Protein AF-X1NY12-F1 (afdb_monomer_lite)

Foldseek 3Di:
DDDDDDDDPCRQVVVCVVVVHNCVVVVDDQQEDELEEQPPWDWDDPDPFWTATQQGFIWGHPDPPIDGPGAQDQDPDCVVRDHRDPVVRDDPVSVVSSVVRCVVCVNHHYDYDYDDDPLVVQCRRHNDVRSVVCVVVPD

Organism: NCBI:txid412755

InterPro domains:
  IPR038071 UROD/MetE-like superfamily [G3DSA:3.20.20.210] (15-139)

pLDDT: mean 90.83, std 5.24, range [76.06, 97.38]

Radius of gyration: 19.88 Å; chains: 1; bounding box: 42×31×52 Å

Structure (mmCIF, N/CA/C/O backbone):
data_AF-X1NY12-F1
#
_entry.id   AF-X1NY12-F1
#
loop_
_atom_site.group_PDB
_atom_site.id
_atom_site.type_symbol
_atom_site.label_atom_id
_atom_site.label_alt_id
_atom_site.label_comp_id
_atom_site.label_asym_id
_atom_site.label_entity_id
_atom_site.label_seq_id
_atom_site.pdbx_PDB_ins_code
_atom_site.Cartn_x
_atom_site.Cartn_y
_atom_site.Cartn_z
_atom_site.occupancy
_atom_s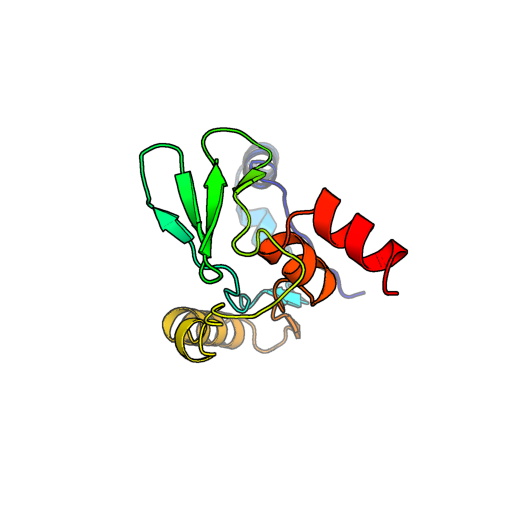ite.B_iso_or_equiv
_atom_site.auth_seq_id
_atom_site.auth_comp_id
_atom_site.auth_asym_id
_atom_site.auth_atom_id
_atom_site.pdbx_PDB_model_num
ATOM 1 N N . MET A 1 1 ? -25.278 -10.027 16.782 1.00 76.06 1 MET A N 1
ATOM 2 C CA . MET A 1 1 ? -24.611 -9.992 15.465 1.00 76.06 1 MET A CA 1
ATOM 3 C C . MET A 1 1 ? -23.321 -9.207 15.628 1.00 76.06 1 MET A C 1
ATOM 5 O O . MET A 1 1 ? -23.420 -8.093 16.133 1.00 76.06 1 MET A O 1
ATOM 9 N N . PRO A 1 2 ? -22.146 -9.766 15.292 1.00 81.56 2 PRO A N 1
ATOM 10 C CA . PRO A 1 2 ? -20.908 -8.991 15.272 1.00 81.56 2 PRO A CA 1
ATOM 11 C C . PRO A 1 2 ? -20.993 -7.906 14.189 1.00 81.56 2 PRO A C 1
ATOM 13 O O . PRO A 1 2 ? -21.598 -8.129 13.140 1.00 81.56 2 PRO A O 1
ATOM 16 N N . TYR A 1 3 ? -20.409 -6.741 14.456 1.00 83.12 3 TYR A N 1
ATOM 17 C CA . TYR A 1 3 ? -20.329 -5.624 13.518 1.00 83.12 3 TYR A CA 1
ATOM 18 C C . TYR A 1 3 ? -18.915 -5.040 13.515 1.00 83.12 3 TYR A C 1
ATOM 20 O O . TYR A 1 3 ? -18.173 -5.174 14.489 1.00 83.12 3 TYR A O 1
ATOM 28 N N . SER A 1 4 ? -18.569 -4.376 12.417 1.00 80.62 4 SER A N 1
ATOM 29 C CA . SER A 1 4 ? -17.410 -3.496 12.322 1.00 80.62 4 SER A CA 1
ATOM 30 C C . SER A 1 4 ? -17.919 -2.113 11.935 1.00 80.62 4 SER A C 1
ATOM 32 O O . SER A 1 4 ? -18.787 -2.000 11.068 1.00 80.62 4 SER A O 1
ATOM 34 N N . LEU A 1 5 ? -17.438 -1.083 12.625 1.00 82.25 5 LEU A N 1
ATOM 35 C CA . LEU A 1 5 ? -17.820 0.302 12.388 1.00 82.25 5 LEU A CA 1
ATOM 36 C C . LEU A 1 5 ? -16.543 1.122 12.228 1.00 82.25 5 LEU A C 1
ATOM 38 O O . LEU A 1 5 ? -15.752 1.223 13.163 1.00 82.25 5 LEU A O 1
ATOM 42 N N . ALA A 1 6 ? -16.353 1.667 11.033 1.00 79.00 6 ALA A N 1
ATOM 43 C CA . ALA A 1 6 ? -15.312 2.634 10.727 1.00 79.00 6 ALA A CA 1
ATOM 44 C C . ALA A 1 6 ? -15.960 3.998 10.472 1.00 79.00 6 ALA A C 1
ATOM 46 O O . ALA A 1 6 ? -17.139 4.073 10.118 1.00 79.00 6 ALA A O 1
ATOM 47 N N . PHE A 1 7 ? -15.184 5.057 10.660 1.00 82.12 7 PHE A N 1
ATOM 48 C CA . PHE A 1 7 ? -15.613 6.431 10.443 1.00 82.12 7 PHE A CA 1
ATOM 49 C C . PHE A 1 7 ? -14.696 7.058 9.403 1.00 82.12 7 PHE A C 1
ATOM 51 O O . PHE A 1 7 ? -13.477 6.906 9.493 1.00 82.12 7 PHE A O 1
ATOM 58 N N . ASP A 1 8 ? -15.287 7.749 8.434 1.00 81.56 8 ASP A N 1
ATOM 59 C CA . ASP A 1 8 ? -14.523 8.610 7.541 1.00 81.56 8 ASP A CA 1
ATOM 60 C C . ASP A 1 8 ? -13.966 9.798 8.328 1.00 81.56 8 ASP A C 1
ATOM 62 O O . ASP A 1 8 ? -14.524 10.198 9.358 1.00 81.56 8 ASP A O 1
ATOM 66 N N . ASP A 1 9 ? -12.877 10.367 7.820 1.00 81.69 9 ASP A N 1
ATOM 67 C CA . ASP A 1 9 ? -12.168 11.473 8.459 1.00 81.69 9 ASP A CA 1
ATOM 68 C C . ASP A 1 9 ? -13.122 12.632 8.810 1.00 81.69 9 ASP A C 1
ATOM 70 O O . ASP A 1 9 ? -13.905 13.095 7.976 1.00 81.69 9 ASP A O 1
ATOM 74 N N . GLY A 1 10 ? -13.099 13.052 10.076 1.00 86.12 10 GLY A N 1
ATOM 75 C CA . GLY A 1 10 ? -13.967 14.093 10.637 1.00 86.12 10 GLY A CA 1
ATOM 76 C C . GLY A 1 10 ? -15.365 13.646 11.093 1.00 86.12 10 GLY A C 1
ATOM 77 O O . GLY A 1 10 ? -16.012 14.378 11.845 1.00 86.12 10 GLY A O 1
ATOM 78 N N . THR A 1 11 ? -15.843 12.453 10.719 1.00 89.50 11 THR A N 1
ATOM 79 C CA . THR A 1 11 ? -17.176 11.965 11.143 1.00 89.50 11 THR A CA 1
ATOM 80 C C . THR A 1 11 ? -17.237 11.728 12.652 1.00 89.50 11 THR A C 1
ATOM 82 O O . THR A 1 11 ? -18.249 11.978 13.302 1.00 89.50 11 THR A O 1
ATOM 85 N N . ASP A 1 12 ? -16.144 11.252 13.231 1.00 89.06 12 ASP A N 1
ATOM 86 C CA . ASP A 1 12 ? -16.023 10.975 14.657 1.00 89.06 12 ASP A CA 1
ATOM 87 C C . ASP A 1 12 ? -16.071 12.261 15.503 1.00 89.06 12 ASP A C 1
ATOM 89 O O . ASP A 1 12 ? -16.709 12.284 16.554 1.00 89.06 12 ASP A O 1
ATOM 93 N N . THR A 1 13 ? -15.497 13.351 14.990 1.00 92.25 13 THR A N 1
ATOM 94 C CA . THR A 1 13 ? -15.552 14.688 15.598 1.00 92.25 13 THR A CA 1
ATOM 95 C C . THR A 1 13 ? -16.981 15.228 15.596 1.00 92.25 13 THR A C 1
ATOM 97 O O . THR A 1 13 ? -17.460 15.726 16.611 1.00 92.25 13 THR A O 1
ATOM 100 N N . MET A 1 14 ? -17.719 15.048 14.496 1.00 94.06 14 MET A N 1
ATOM 101 C CA . MET A 1 14 ? -19.137 15.429 14.438 1.00 94.06 14 MET A CA 1
ATOM 102 C C . MET A 1 14 ? -19.987 14.665 15.463 1.00 94.06 14 MET A C 1
ATOM 104 O O . MET A 1 14 ? -20.928 15.220 16.032 1.00 94.06 14 MET A O 1
ATOM 108 N N . LEU A 1 15 ? -19.674 13.387 15.701 1.00 93.25 15 LEU A N 1
ATOM 109 C CA . LEU A 1 15 ? -20.353 12.585 16.720 1.00 93.25 15 LEU A CA 1
ATOM 110 C C . LEU A 1 15 ? -19.983 13.040 18.134 1.00 93.25 15 LEU A C 1
ATOM 112 O O . LEU A 1 15 ? -20.857 13.067 19.000 1.00 93.25 15 LEU A O 1
ATOM 116 N N . ASP A 1 16 ? -18.735 13.441 18.366 1.00 94.56 16 ASP A N 1
ATOM 117 C CA . ASP A 1 16 ? -18.303 14.015 19.644 1.00 94.56 16 ASP A CA 1
ATOM 118 C C . ASP A 1 16 ? -19.056 15.296 19.970 1.00 94.56 16 ASP A C 1
ATOM 120 O O . ASP A 1 16 ? -19.569 15.426 21.083 1.00 94.56 16 ASP A O 1
ATOM 124 N N . ASP A 1 17 ? -19.205 16.183 18.987 1.00 95.88 17 ASP A N 1
ATOM 125 C CA . ASP A 1 17 ? -19.980 17.415 19.123 1.00 95.88 17 ASP A CA 1
ATOM 126 C C . ASP A 1 17 ? -21.463 17.120 19.385 1.00 95.88 17 ASP A C 1
ATOM 128 O O . ASP A 1 17 ? -22.076 17.715 20.273 1.00 95.88 17 ASP A O 1
ATOM 132 N N . TYR A 1 18 ? -22.047 16.162 18.658 1.00 95.75 18 TYR A N 1
ATOM 133 C CA . TYR A 1 18 ? -23.455 15.789 18.814 1.00 95.75 18 TYR A CA 1
ATOM 134 C C . TYR A 1 18 ? -23.760 15.163 20.184 1.00 95.75 18 TYR A C 1
ATOM 136 O O . TYR A 1 18 ? -24.768 15.495 20.812 1.00 95.75 18 TYR A O 1
ATOM 144 N N . TYR A 1 19 ? -22.900 14.260 20.665 1.00 95.38 19 TYR A N 1
ATOM 145 C CA . TYR A 1 19 ? -23.053 13.604 21.968 1.00 95.38 19 TYR A CA 1
ATOM 146 C C . TYR A 1 19 ? -22.447 14.409 23.130 1.00 95.38 19 TYR A C 1
ATOM 148 O O . TYR A 1 19 ? -22.571 13.999 24.288 1.00 95.38 19 TYR A O 1
ATOM 156 N N . GLY A 1 20 ? -21.792 15.536 22.839 1.00 96.38 20 GLY A N 1
ATOM 157 C CA . GLY A 1 20 ? -21.130 16.416 23.802 1.00 96.38 20 GLY A CA 1
ATOM 158 C C . GLY A 1 20 ? -19.888 15.822 24.478 1.00 96.38 20 GLY A C 1
ATOM 159 O O . GLY A 1 20 ? -19.380 16.407 25.432 1.00 96.38 20 GLY A O 1
ATOM 160 N N . SER A 1 21 ? -19.430 14.640 24.055 1.00 95.25 21 SER A N 1
ATOM 161 C CA . SER A 1 21 ? -18.231 13.970 24.575 1.00 95.25 21 SER A CA 1
ATOM 162 C C . SER A 1 21 ? -17.871 12.741 23.732 1.00 95.25 21 SER A C 1
ATOM 164 O O . SER A 1 21 ? -18.768 12.148 23.137 1.00 95.25 21 SER A O 1
ATOM 166 N N . PRO A 1 22 ? -16.618 12.252 23.779 1.00 93.50 22 PRO A N 1
ATOM 167 C CA . PRO A 1 22 ? -16.216 11.012 23.111 1.00 93.50 22 PRO A CA 1
ATOM 168 C C . PRO A 1 22 ? -16.693 9.720 23.797 1.00 93.50 22 PRO A C 1
ATOM 170 O O . PRO A 1 22 ? -16.484 8.630 23.258 1.00 93.50 22 PRO A O 1
ATOM 173 N N . ALA A 1 23 ? -17.353 9.816 24.959 1.00 95.12 23 ALA A N 1
ATOM 174 C CA . ALA A 1 23 ? -17.740 8.674 25.795 1.00 95.12 23 ALA A CA 1
ATOM 175 C C . ALA A 1 23 ? -18.738 7.715 25.121 1.00 95.12 23 ALA A C 1
ATOM 177 O O . ALA A 1 23 ? -18.887 6.567 25.537 1.00 95.12 23 ALA A O 1
ATOM 178 N N . TRP A 1 24 ? -19.423 8.141 24.054 1.00 92.06 24 TRP A N 1
ATOM 179 C CA . TRP A 1 24 ? -20.283 7.248 23.270 1.00 92.06 24 TRP A CA 1
ATOM 180 C C . TRP A 1 24 ? -19.503 6.069 22.667 1.00 92.06 24 TRP A C 1
ATOM 182 O O . TRP A 1 24 ? -20.084 4.995 22.507 1.00 92.06 24 TRP A O 1
ATOM 192 N N . ARG A 1 25 ? -18.196 6.227 22.398 1.00 89.69 25 ARG A N 1
ATOM 193 C CA . ARG A 1 25 ? -17.337 5.149 21.882 1.00 89.69 25 ARG A CA 1
ATOM 194 C C . ARG A 1 25 ? -17.227 3.976 22.860 1.00 89.69 25 ARG A C 1
ATOM 196 O O . ARG A 1 25 ? -17.148 2.839 22.415 1.00 89.69 25 ARG A O 1
ATOM 203 N N . GLU A 1 26 ? -17.319 4.218 24.170 1.00 89.75 26 GL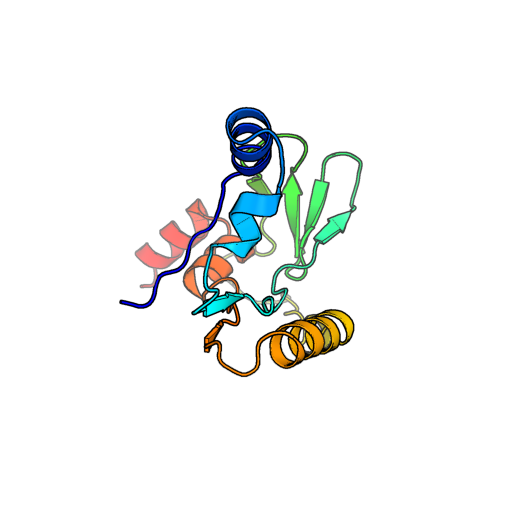U A N 1
ATOM 204 C CA . GLU A 1 26 ? -17.283 3.169 25.207 1.00 89.75 26 GLU A CA 1
ATOM 205 C C . GLU A 1 26 ? -18.509 2.246 25.162 1.00 89.75 26 GLU A C 1
ATOM 207 O O . GLU A 1 26 ? -18.490 1.138 25.694 1.00 89.75 26 GLU A O 1
ATOM 212 N N . ARG A 1 27 ? -19.591 2.689 24.512 1.00 89.62 27 ARG A N 1
ATOM 213 C CA . ARG A 1 27 ? -20.808 1.890 24.322 1.00 89.62 27 ARG A CA 1
ATOM 214 C C . ARG A 1 27 ? -20.706 0.952 23.121 1.00 89.62 27 ARG A C 1
ATOM 216 O O . ARG A 1 27 ? -21.603 0.135 22.917 1.00 89.62 27 ARG A O 1
ATOM 223 N N . LEU A 1 28 ? -19.651 1.077 22.316 1.00 89.44 28 LEU A N 1
ATOM 224 C CA . LEU A 1 28 ? -19.401 0.204 21.181 1.00 89.44 28 LEU A CA 1
ATOM 225 C C . LEU A 1 28 ? -18.601 -1.014 21.631 1.00 89.44 28 LEU A C 1
ATOM 227 O O . LEU A 1 28 ? -17.515 -0.899 22.190 1.00 89.44 28 LEU A O 1
ATOM 231 N N . ILE A 1 29 ? -19.115 -2.198 21.316 1.00 89.88 29 ILE A N 1
ATOM 232 C CA . ILE A 1 29 ? -18.388 -3.445 21.521 1.00 89.88 29 ILE A CA 1
ATOM 233 C C . ILE A 1 29 ? -17.529 -3.700 20.280 1.00 89.88 29 ILE A C 1
ATOM 235 O O . ILE A 1 29 ? -18.048 -3.891 19.178 1.00 89.88 29 ILE A O 1
ATOM 239 N N . ALA A 1 30 ? -16.210 -3.716 20.458 1.00 88.75 30 ALA A N 1
ATOM 240 C CA . ALA A 1 30 ? -15.254 -3.992 19.392 1.00 88.75 30 ALA A CA 1
ATOM 241 C C . ALA A 1 30 ? -15.171 -5.502 19.109 1.00 88.75 30 ALA A C 1
ATOM 243 O O . ALA A 1 30 ? -14.251 -6.177 19.554 1.00 88.75 30 ALA A O 1
ATOM 244 N N . TYR A 1 31 ? -16.131 -6.066 18.374 1.00 91.81 31 TYR A N 1
ATOM 245 C CA . TYR A 1 31 ? -16.089 -7.494 18.008 1.00 91.81 31 TYR A CA 1
ATOM 246 C C . TYR A 1 31 ? -14.948 -7.837 17.042 1.00 91.81 31 TYR A C 1
ATOM 248 O O . TYR A 1 31 ? -14.475 -8.970 17.019 1.00 91.81 31 TYR A O 1
ATOM 256 N N . MET A 1 32 ? -14.525 -6.870 16.231 1.00 91.75 32 MET A N 1
ATOM 257 C CA . MET A 1 32 ? -13.470 -6.999 15.231 1.00 91.75 32 MET A CA 1
ATOM 258 C C . MET A 1 32 ? -12.527 -5.806 15.360 1.00 91.75 32 MET A C 1
ATOM 260 O O . MET A 1 32 ? -12.993 -4.666 15.344 1.00 91.75 32 MET A O 1
ATOM 264 N N . VAL A 1 33 ? -11.223 -6.056 15.464 1.00 90.62 33 VAL A N 1
ATOM 265 C CA . VAL A 1 33 ? -10.203 -5.009 15.607 1.00 90.62 33 VAL A CA 1
ATOM 266 C C . VAL A 1 33 ? -9.192 -5.094 14.474 1.00 90.62 33 VAL A C 1
ATOM 268 O O . VAL A 1 33 ? -8.651 -6.161 14.185 1.00 90.62 33 VAL A O 1
ATOM 271 N N . ASN A 1 34 ? -8.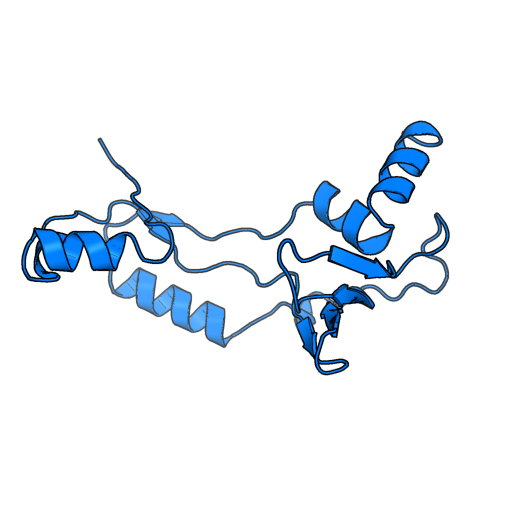936 -3.966 13.812 1.00 88.12 34 ASN A N 1
ATOM 272 C CA . ASN A 1 34 ? -7.848 -3.870 12.848 1.00 88.12 34 ASN A CA 1
ATOM 273 C C . ASN A 1 34 ? -6.528 -3.796 13.624 1.00 88.12 34 ASN A C 1
ATOM 275 O O . ASN A 1 34 ? -6.332 -2.893 14.434 1.00 88.12 34 ASN A O 1
ATOM 279 N N . VAL A 1 35 ? -5.638 -4.757 13.397 1.00 90.31 35 VAL A N 1
ATOM 280 C CA . VAL A 1 35 ? -4.331 -4.829 14.070 1.00 90.31 35 VAL A CA 1
ATOM 281 C C . VAL A 1 35 ? -3.203 -4.304 13.173 1.00 90.31 35 VAL A C 1
ATOM 283 O O . VAL A 1 35 ? -2.027 -4.545 13.431 1.00 90.31 35 VAL A O 1
ATOM 286 N N . GLY A 1 36 ? -3.562 -3.579 12.114 1.00 84.62 36 GLY A N 1
ATOM 287 C CA . GLY A 1 36 ? -2.676 -3.053 11.088 1.00 84.62 36 GLY A CA 1
ATOM 288 C C . GLY A 1 36 ? -2.707 -3.870 9.798 1.00 84.62 36 GLY A C 1
ATOM 289 O O . GLY A 1 36 ? -3.595 -4.688 9.544 1.00 84.62 36 GLY A O 1
ATOM 290 N N . GLY A 1 37 ? -1.699 -3.641 8.965 1.00 81.94 37 GLY A N 1
ATOM 291 C CA . GLY A 1 37 ? -1.500 -4.367 7.721 1.00 81.94 37 GLY A CA 1
ATOM 292 C C . GLY A 1 37 ? -0.025 -4.490 7.381 1.00 81.94 37 GLY A C 1
ATOM 293 O O . GLY A 1 37 ? 0.835 -3.909 8.046 1.00 81.94 37 GLY A O 1
ATOM 294 N N . VAL A 1 38 ? 0.262 -5.268 6.343 1.00 79.56 38 VAL A N 1
ATOM 295 C CA . VAL A 1 38 ? 1.590 -5.253 5.731 1.00 79.56 38 VAL A CA 1
ATOM 296 C C . VAL A 1 38 ? 1.692 -3.965 4.923 1.00 79.56 38 VAL A C 1
ATOM 298 O O . VAL A 1 38 ? 0.892 -3.745 4.014 1.00 79.56 38 VAL A O 1
ATOM 301 N N . ASP A 1 39 ? 2.653 -3.107 5.253 1.00 81.81 39 ASP A N 1
ATOM 302 C CA . ASP A 1 39 ? 2.997 -1.987 4.381 1.00 81.81 39 ASP A CA 1
ATOM 303 C C . ASP A 1 39 ? 3.704 -2.548 3.146 1.00 81.81 39 ASP A C 1
ATOM 305 O O . ASP A 1 39 ? 4.889 -2.864 3.191 1.00 81.81 39 ASP A O 1
ATOM 309 N N . THR A 1 40 ? 2.941 -2.738 2.069 1.00 77.81 40 THR A N 1
ATOM 310 C CA . THR A 1 40 ? 3.417 -3.277 0.787 1.00 77.81 40 THR A CA 1
ATOM 311 C C . THR A 1 40 ? 3.751 -2.179 -0.219 1.00 77.81 40 THR A C 1
ATOM 313 O O . THR A 1 40 ? 3.821 -2.456 -1.416 1.00 77.81 40 THR A O 1
ATOM 316 N N . ILE A 1 41 ? 3.830 -0.918 0.207 1.00 76.94 41 ILE A N 1
ATOM 317 C CA . ILE A 1 41 ? 3.983 0.208 -0.716 1.00 76.94 41 ILE A CA 1
ATOM 318 C C . ILE A 1 41 ? 5.290 0.930 -0.437 1.00 76.94 41 ILE A C 1
ATOM 320 O O . ILE A 1 41 ? 6.125 0.967 -1.334 1.00 76.94 41 ILE A O 1
ATOM 324 N N . GLN A 1 42 ? 5.463 1.418 0.797 1.00 85.88 42 GLN A N 1
ATOM 325 C CA . GLN A 1 42 ? 6.594 2.223 1.266 1.00 85.88 42 GLN A CA 1
ATOM 326 C C . GLN A 1 42 ? 7.022 3.333 0.304 1.00 85.88 42 GLN A C 1
ATOM 328 O O . GLN A 1 42 ? 7.697 3.089 -0.694 1.00 85.88 42 GLN A O 1
ATOM 333 N N . HIS A 1 43 ? 6.691 4.569 0.654 1.00 89.81 43 HIS A N 1
ATOM 334 C CA . HIS A 1 43 ? 7.089 5.736 -0.116 1.00 89.81 43 HIS A CA 1
ATOM 335 C C . HIS A 1 43 ? 8.305 6.438 0.489 1.00 89.81 43 HIS A C 1
ATOM 337 O O . HIS A 1 43 ? 8.411 6.601 1.705 1.00 89.81 43 HIS A O 1
ATOM 343 N N . GLU A 1 44 ? 9.204 6.883 -0.382 1.00 94.19 44 GLU A N 1
ATOM 344 C CA . GLU A 1 44 ? 10.325 7.758 -0.054 1.00 94.19 44 GLU A CA 1
ATOM 345 C C . GLU A 1 44 ? 10.158 9.095 -0.798 1.00 94.19 44 GLU A C 1
ATOM 347 O O . GLU A 1 44 ? 9.954 9.085 -2.017 1.00 94.19 44 GLU A O 1
ATOM 352 N N . PRO A 1 45 ? 10.247 10.249 -0.111 1.00 96.31 45 PRO A N 1
ATOM 353 C CA . PRO A 1 45 ? 10.184 11.555 -0.761 1.00 96.31 45 PRO A CA 1
ATOM 354 C C . PRO A 1 45 ? 11.272 11.729 -1.819 1.00 96.31 45 PRO A C 1
ATOM 356 O O . PRO A 1 45 ? 12.445 11.447 -1.573 1.00 96.31 45 PRO A O 1
ATOM 359 N N . VAL A 1 46 ? 10.879 12.224 -2.992 1.00 97.25 46 VAL A N 1
ATOM 360 C CA . VAL A 1 46 ? 11.799 12.608 -4.074 1.00 97.25 46 VAL A CA 1
ATOM 361 C C . VAL A 1 46 ? 11.949 14.126 -4.113 1.00 97.25 46 VAL A C 1
ATOM 363 O O . VAL A 1 46 ? 13.066 14.630 -4.212 1.00 97.25 46 VAL A O 1
ATOM 366 N N . ASP A 1 47 ? 10.829 14.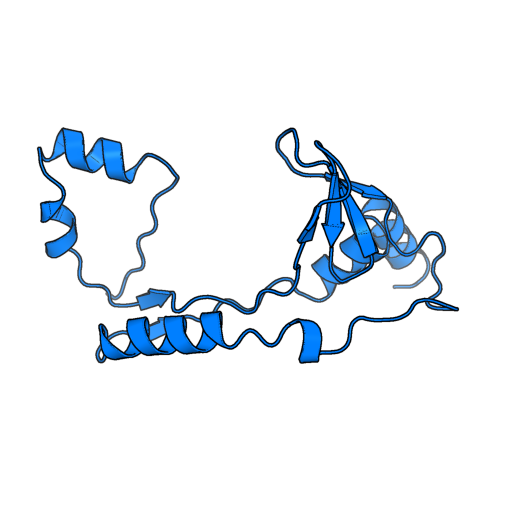841 -4.013 1.00 96.38 47 ASP A N 1
ATOM 367 C CA . ASP A 1 47 ? 10.748 16.298 -3.913 1.00 96.38 47 ASP A CA 1
ATOM 368 C C . ASP A 1 47 ? 9.451 16.712 -3.186 1.00 96.38 47 ASP A C 1
ATOM 370 O O . ASP A 1 47 ? 8.790 15.877 -2.571 1.00 96.38 47 ASP A O 1
ATOM 374 N N . ASP A 1 48 ? 9.094 17.999 -3.234 1.00 96.00 48 ASP A N 1
ATOM 375 C CA . ASP A 1 48 ? 7.942 18.565 -2.517 1.00 96.00 48 ASP A CA 1
ATOM 376 C C . ASP A 1 48 ? 6.584 17.976 -2.932 1.00 96.00 48 ASP A C 1
ATOM 378 O O . ASP A 1 48 ? 5.616 18.077 -2.177 1.00 96.00 48 ASP A O 1
ATOM 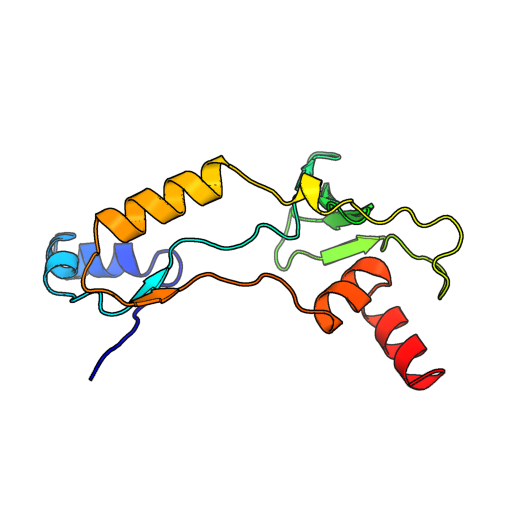382 N N . ILE A 1 49 ? 6.477 17.412 -4.139 1.00 96.81 49 ILE A N 1
ATOM 383 C CA . ILE A 1 49 ? 5.207 16.914 -4.681 1.00 96.81 49 ILE A CA 1
ATOM 384 C C . ILE A 1 49 ? 5.263 15.448 -5.118 1.00 96.81 49 ILE A C 1
ATOM 386 O O . ILE A 1 49 ? 4.200 14.868 -5.366 1.00 96.81 49 ILE A O 1
ATOM 390 N N . HIS A 1 50 ? 6.457 14.851 -5.198 1.00 97.38 50 HIS A N 1
ATOM 391 C CA . HIS A 1 50 ? 6.655 13.471 -5.621 1.00 97.38 50 HIS A CA 1
ATOM 392 C C . HIS A 1 50 ? 7.244 12.568 -4.539 1.00 97.38 50 HIS A C 1
ATOM 394 O O . HIS A 1 50 ? 8.190 12.919 -3.833 1.00 97.38 50 HIS A O 1
ATOM 400 N N . GLU A 1 51 ? 6.775 11.325 -4.531 1.00 97.31 51 GLU A N 1
ATOM 401 C CA . GLU A 1 51 ? 7.383 10.232 -3.777 1.00 97.31 51 GLU A CA 1
ATOM 402 C C . GLU A 1 51 ? 7.631 9.030 -4.689 1.00 97.31 51 GLU A C 1
ATOM 404 O O . GLU A 1 51 ? 6.957 8.834 -5.704 1.00 97.31 51 GLU A O 1
ATOM 409 N N . ARG A 1 52 ? 8.603 8.200 -4.311 1.00 96.44 52 ARG A N 1
ATOM 410 C CA . ARG A 1 52 ? 8.930 6.947 -4.984 1.00 96.44 52 ARG A CA 1
ATOM 411 C C . ARG A 1 52 ? 8.529 5.762 -4.121 1.00 96.44 52 ARG A C 1
ATOM 413 O O . ARG A 1 52 ? 8.918 5.708 -2.959 1.00 96.44 52 ARG A O 1
ATOM 420 N N . ASP A 1 53 ? 7.783 4.821 -4.690 1.00 94.56 53 ASP A N 1
ATOM 421 C CA . ASP A 1 53 ? 7.412 3.590 -3.986 1.00 94.56 53 ASP A CA 1
ATOM 422 C C . ASP A 1 53 ? 8.546 2.543 -3.985 1.00 94.56 53 ASP A C 1
ATOM 424 O O . ASP A 1 53 ? 9.535 2.657 -4.717 1.00 94.56 53 ASP A O 1
ATOM 428 N N . ALA A 1 54 ? 8.397 1.483 -3.185 1.00 93.31 54 ALA A N 1
ATOM 429 C CA . ALA A 1 54 ? 9.360 0.382 -3.096 1.00 93.31 54 ALA A CA 1
ATOM 430 C C . ALA A 1 54 ? 9.603 -0.375 -4.412 1.00 93.31 54 ALA A C 1
ATOM 432 O O . ALA A 1 54 ? 10.600 -1.083 -4.524 1.00 93.31 54 ALA A O 1
ATOM 433 N N . PHE A 1 55 ? 8.698 -0.256 -5.383 1.00 93.88 55 PHE A N 1
ATOM 434 C CA . PHE A 1 55 ? 8.801 -0.884 -6.697 1.00 93.88 55 PHE A CA 1
ATOM 435 C C . PHE A 1 55 ? 9.444 0.050 -7.735 1.00 93.88 55 PHE A C 1
ATOM 437 O O . PHE A 1 55 ? 9.670 -0.369 -8.870 1.00 93.88 55 PHE A O 1
ATOM 444 N N . GLY A 1 56 ? 9.764 1.291 -7.356 1.00 94.88 56 GLY A N 1
ATOM 445 C CA . GLY A 1 56 ? 10.404 2.300 -8.197 1.00 94.88 56 GLY A CA 1
ATOM 446 C C . GLY A 1 56 ? 9.434 3.251 -8.903 1.00 94.88 56 GLY A C 1
ATOM 447 O O . GLY A 1 56 ? 9.880 4.067 -9.710 1.00 94.88 56 GLY A O 1
ATOM 448 N N . GLY A 1 57 ? 8.130 3.162 -8.627 1.00 95.69 57 GLY A N 1
ATOM 449 C CA . GLY A 1 57 ? 7.112 3.999 -9.251 1.00 95.69 57 GLY A CA 1
ATOM 450 C C . GLY A 1 57 ? 7.179 5.421 -8.721 1.00 95.69 57 GLY A C 1
ATOM 451 O O . GLY A 1 57 ? 7.286 5.625 -7.514 1.00 95.69 57 GLY A O 1
ATOM 452 N N . LEU A 1 58 ? 7.129 6.407 -9.619 1.00 97.12 58 LEU A N 1
ATOM 453 C CA . LEU A 1 58 ? 7.092 7.821 -9.249 1.00 97.12 58 LEU A CA 1
ATOM 454 C C . LEU A 1 58 ? 5.640 8.282 -9.158 1.00 97.12 58 LEU A C 1
ATOM 456 O O . LEU A 1 58 ? 4.909 8.255 -10.151 1.00 97.12 58 LEU A O 1
ATOM 460 N N . TRP A 1 59 ? 5.246 8.728 -7.975 1.00 96.44 59 TRP A N 1
ATOM 461 C CA . TRP A 1 59 ? 3.901 9.185 -7.661 1.00 96.44 59 TRP A CA 1
ATOM 462 C C . TRP A 1 59 ? 3.897 10.675 -7.398 1.00 96.44 59 TRP A C 1
ATOM 464 O O . TRP A 1 59 ? 4.833 11.193 -6.798 1.00 96.44 59 TRP A O 1
ATOM 474 N N . ARG A 1 60 ? 2.809 11.341 -7.777 1.00 96.06 60 ARG A N 1
ATOM 475 C CA . ARG A 1 60 ? 2.551 12.735 -7.427 1.00 96.06 60 ARG A CA 1
ATOM 476 C C . ARG A 1 60 ? 1.411 12.822 -6.411 1.00 96.06 60 ARG A C 1
ATOM 478 O O . ARG A 1 60 ? 0.319 12.293 -6.649 1.00 96.06 60 ARG A O 1
ATOM 485 N N . LEU A 1 61 ? 1.672 13.485 -5.282 1.00 94.44 61 LEU A N 1
ATOM 486 C CA . LEU A 1 61 ? 0.833 13.436 -4.073 1.00 94.44 61 LEU A CA 1
ATOM 487 C C . LEU A 1 61 ? 0.302 14.794 -3.588 1.00 94.44 61 LEU A C 1
ATOM 489 O O . LEU A 1 61 ? -0.509 14.827 -2.663 1.00 94.44 61 LEU A O 1
ATOM 493 N N . ASP A 1 62 ? 0.681 15.900 -4.235 1.00 94.12 62 ASP A N 1
ATOM 494 C CA . ASP A 1 62 ? 0.212 17.265 -3.923 1.00 94.12 62 ASP A CA 1
ATOM 495 C C . ASP A 1 62 ? -1.308 17.452 -4.055 1.00 94.12 62 ASP A C 1
ATOM 497 O O . ASP A 1 62 ? -1.888 18.385 -3.497 1.00 94.12 62 ASP A O 1
ATOM 501 N N . ARG A 1 63 ? -1.970 16.565 -4.799 1.00 91.06 63 ARG A N 1
ATOM 502 C CA . ARG A 1 63 ? -3.415 16.574 -5.027 1.00 91.06 63 ARG A CA 1
ATOM 503 C C . ARG A 1 63 ? -3.990 15.169 -4.990 1.00 91.06 63 ARG A C 1
ATOM 505 O O . ARG A 1 63 ? -3.316 14.191 -5.306 1.00 91.06 63 ARG A O 1
ATOM 512 N N . ARG A 1 64 ? -5.272 15.087 -4.630 1.00 89.12 64 ARG A N 1
ATOM 513 C CA . ARG A 1 64 ? -6.037 13.838 -4.638 1.00 89.12 64 ARG A CA 1
ATOM 514 C C . ARG A 1 64 ? -6.922 13.734 -5.895 1.00 89.12 64 ARG A C 1
ATOM 516 O O . ARG A 1 64 ? -7.478 14.755 -6.302 1.00 89.12 64 ARG A O 1
ATOM 523 N N . PRO A 1 65 ? -7.097 12.527 -6.470 1.00 88.62 65 PRO A N 1
ATOM 524 C CA . PRO A 1 65 ? -6.430 11.283 -6.076 1.00 88.62 65 PRO A CA 1
ATOM 525 C C . PRO A 1 65 ? -4.931 11.312 -6.411 1.00 88.62 65 PRO A C 1
ATOM 527 O O . PRO A 1 65 ? -4.510 11.958 -7.371 1.00 88.62 65 PRO A O 1
ATOM 530 N N . TRP A 1 66 ? -4.136 10.616 -5.599 1.00 90.88 66 TRP A N 1
ATOM 531 C CA . TRP A 1 66 ? -2.729 10.374 -5.912 1.00 90.88 66 TRP A CA 1
ATOM 532 C C . TRP A 1 66 ? -2.634 9.602 -7.222 1.00 90.88 66 TRP A C 1
ATOM 534 O O . TRP A 1 66 ? -3.447 8.711 -7.477 1.00 90.88 66 TRP A O 1
ATOM 544 N N . HIS A 1 67 ? -1.658 9.947 -8.053 1.00 92.19 67 HIS A N 1
ATOM 545 C CA . HIS A 1 67 ? -1.509 9.331 -9.365 1.00 92.19 67 HIS A CA 1
ATOM 546 C C . HIS A 1 67 ? -0.069 8.910 -9.610 1.00 92.19 67 HIS A C 1
ATOM 548 O O . HIS A 1 67 ? 0.877 9.613 -9.250 1.00 92.19 67 HIS A O 1
ATOM 554 N N . LEU A 1 68 ? 0.064 7.742 -10.233 1.00 95.25 68 LEU A N 1
ATOM 555 C CA . LEU A 1 68 ? 1.326 7.233 -10.733 1.00 95.25 68 LEU A CA 1
ATOM 556 C C . LEU A 1 68 ? 1.696 8.045 -11.974 1.00 95.25 68 LEU A C 1
ATOM 558 O O . LEU A 1 68 ? 1.016 7.968 -12.996 1.00 95.25 68 LEU A O 1
ATOM 562 N N . GLU A 1 69 ? 2.752 8.841 -11.871 1.00 95.50 69 GLU A N 1
ATOM 563 C CA . GLU A 1 69 ? 3.221 9.699 -12.957 1.00 95.50 69 GLU A CA 1
ATOM 564 C C . GLU A 1 69 ? 4.197 8.958 -13.871 1.00 95.50 69 GLU A C 1
ATOM 566 O O . GLU A 1 69 ? 4.177 9.138 -15.089 1.00 95.50 69 GLU A O 1
ATOM 571 N N . ARG A 1 70 ? 5.030 8.078 -13.301 1.00 96.25 70 ARG A N 1
ATOM 572 C CA . ARG A 1 70 ? 5.934 7.229 -14.079 1.00 96.25 70 ARG A CA 1
ATOM 573 C C . ARG A 1 70 ? 5.984 5.808 -13.519 1.00 96.25 70 ARG A C 1
ATOM 575 O O . ARG A 1 70 ? 6.455 5.638 -12.391 1.00 96.25 70 ARG A O 1
ATOM 582 N N . PRO A 1 71 ? 5.560 4.793 -14.293 1.00 96.62 71 PRO A N 1
ATOM 583 C CA . PRO A 1 71 ? 5.719 3.407 -13.886 1.00 96.62 71 PRO A CA 1
ATOM 584 C C . PRO A 1 71 ? 7.197 2.973 -13.954 1.00 96.62 71 PRO A C 1
ATOM 586 O O . PRO A 1 71 ? 7.947 3.482 -14.793 1.00 96.62 71 PRO A O 1
ATOM 589 N N . PRO A 1 72 ? 7.626 2.019 -13.116 1.00 95.75 72 PRO A N 1
ATOM 590 C CA . PRO A 1 72 ? 8.949 1.402 -13.207 1.00 95.75 72 PRO A CA 1
ATOM 591 C C . PRO A 1 72 ? 9.233 0.753 -14.569 1.00 95.75 72 PRO A C 1
ATOM 593 O O . PRO A 1 72 ? 10.316 0.931 -15.124 1.00 95.75 72 PRO A O 1
ATOM 596 N N . LEU A 1 73 ? 8.257 0.026 -15.123 1.00 96.31 73 LEU A N 1
ATOM 597 C CA . LEU A 1 73 ? 8.384 -0.717 -16.374 1.00 96.31 73 LEU A CA 1
ATOM 598 C C . LEU A 1 73 ? 7.813 0.080 -17.543 1.00 96.31 73 LEU A C 1
ATOM 600 O O . LEU A 1 73 ? 6.603 0.284 -17.667 1.00 96.31 73 LEU A O 1
ATOM 604 N N . GLN A 1 74 ? 8.707 0.508 -18.430 1.00 93.44 74 GLN A N 1
ATOM 605 C CA . GLN A 1 74 ? 8.345 1.214 -19.661 1.00 93.44 74 GLN A CA 1
ATOM 606 C C . GLN A 1 74 ? 7.969 0.245 -20.793 1.00 93.44 74 GLN A C 1
ATOM 608 O O . GLN A 1 74 ? 7.165 0.588 -21.660 1.00 93.44 74 GLN A O 1
ATOM 613 N N . GLU A 1 75 ? 8.481 -0.982 -20.738 1.00 93.94 75 GLU A N 1
ATOM 614 C CA . GLU A 1 75 ? 8.254 -2.055 -21.708 1.00 93.94 75 GLU A CA 1
ATOM 615 C C . GLU A 1 75 ? 7.630 -3.277 -21.010 1.00 93.94 75 GLU A C 1
ATOM 617 O O . GLU A 1 75 ? 7.791 -3.420 -19.794 1.00 93.94 75 GLU A O 1
ATOM 622 N N . PRO A 1 76 ? 6.922 -4.164 -21.736 1.00 93.69 76 PRO A N 1
ATOM 623 C CA . PRO A 1 76 ? 6.348 -5.396 -21.188 1.00 93.69 76 PRO A CA 1
ATOM 624 C C . PRO A 1 76 ? 7.428 -6.477 -20.984 1.00 93.69 76 PRO A C 1
ATOM 626 O O . PRO A 1 76 ? 7.317 -7.600 -21.464 1.00 93.69 76 PRO A O 1
ATOM 629 N N . SER A 1 77 ? 8.515 -6.125 -20.301 1.00 92.56 77 SER A N 1
ATOM 630 C CA . SER A 1 77 ? 9.601 -7.030 -19.934 1.00 92.56 77 SER A CA 1
ATOM 631 C C . SER A 1 77 ? 10.092 -6.699 -18.529 1.00 92.56 77 SER A C 1
ATOM 633 O O . SER A 1 77 ? 10.104 -5.539 -18.116 1.00 92.56 77 SER A O 1
ATOM 635 N N . PHE A 1 78 ? 10.523 -7.726 -17.799 1.00 94.31 78 PHE A N 1
ATOM 636 C CA . PHE A 1 78 ? 11.224 -7.565 -16.525 1.00 94.31 78 PHE A CA 1
ATOM 637 C C . PHE A 1 78 ? 12.745 -7.486 -16.697 1.00 94.31 78 PHE A C 1
ATOM 639 O O . PHE A 1 78 ? 13.472 -7.471 -15.704 1.00 94.31 78 PHE A O 1
ATOM 646 N N . ASP A 1 79 ? 13.253 -7.452 -17.931 1.00 94.62 79 ASP A N 1
ATOM 647 C CA . ASP A 1 79 ? 14.687 -7.359 -18.180 1.00 94.62 79 ASP A CA 1
ATOM 648 C C . ASP A 1 79 ? 15.270 -6.110 -17.510 1.00 94.62 79 ASP A C 1
ATOM 650 O O . ASP A 1 79 ? 14.860 -4.979 -17.772 1.00 94.62 79 ASP A O 1
ATOM 654 N N . ASN A 1 80 ? 16.274 -6.323 -16.656 1.00 90.19 80 ASN A N 1
ATOM 655 C CA . ASN A 1 80 ? 16.922 -5.291 -15.836 1.00 90.19 80 ASN A CA 1
ATOM 656 C C . ASN A 1 80 ? 16.026 -4.641 -14.764 1.00 90.19 80 ASN A C 1
ATOM 658 O O . ASN A 1 80 ? 16.432 -3.641 -14.169 1.00 90.19 80 ASN A O 1
ATOM 662 N N . TYR A 1 81 ? 14.843 -5.196 -14.486 1.00 94.69 81 TYR A N 1
ATOM 663 C CA . TYR A 1 81 ? 14.023 -4.776 -13.356 1.00 94.69 81 TYR A CA 1
ATOM 664 C C . TYR A 1 81 ? 14.414 -5.538 -12.090 1.00 94.69 81 TYR A C 1
ATOM 666 O O . TYR A 1 81 ? 14.338 -6.766 -12.035 1.00 94.69 81 TYR A O 1
ATOM 674 N N . ASP A 1 82 ? 14.830 -4.798 -11.065 1.00 93.06 82 ASP A N 1
ATOM 675 C CA . ASP A 1 82 ? 15.177 -5.360 -9.764 1.00 93.06 82 ASP A CA 1
ATOM 676 C C . ASP A 1 82 ? 13.968 -5.286 -8.828 1.00 93.06 82 ASP A C 1
ATOM 678 O O . ASP A 1 82 ? 13.533 -4.203 -8.427 1.00 93.06 82 ASP A O 1
ATOM 682 N N . PHE A 1 83 ? 13.391 -6.444 -8.510 1.00 92.62 83 PHE A N 1
ATOM 683 C CA . PHE A 1 83 ? 12.258 -6.515 -7.595 1.00 92.62 83 PHE A CA 1
ATOM 684 C C . PHE A 1 83 ? 12.710 -6.238 -6.153 1.00 92.62 83 PHE A C 1
ATOM 686 O O . PHE A 1 83 ? 13.743 -6.755 -5.722 1.00 92.62 83 PHE A O 1
ATOM 693 N N . PRO A 1 84 ? 11.912 -5.511 -5.349 1.00 91.88 84 PRO A N 1
ATOM 694 C CA . PRO A 1 84 ? 12.220 -5.334 -3.937 1.00 91.88 84 PRO A CA 1
ATOM 695 C C . PRO A 1 84 ? 12.221 -6.682 -3.207 1.00 91.88 84 PRO A C 1
ATOM 697 O O . PRO A 1 84 ? 11.330 -7.516 -3.393 1.00 91.88 84 PRO A O 1
ATOM 700 N N . THR A 1 85 ? 13.202 -6.891 -2.328 1.00 91.44 85 THR A N 1
ATOM 701 C CA . THR A 1 85 ? 13.248 -8.096 -1.495 1.00 91.44 85 THR A CA 1
ATOM 702 C C . THR A 1 85 ? 12.163 -8.056 -0.411 1.00 91.44 85 THR A C 1
ATOM 704 O O . THR A 1 85 ? 11.814 -6.977 0.078 1.00 91.44 85 THR A O 1
ATOM 707 N N . PRO A 1 86 ? 11.639 -9.216 0.036 1.00 86.31 86 PRO A N 1
ATOM 708 C CA . PRO A 1 86 ? 10.614 -9.264 1.081 1.00 86.31 86 PRO A CA 1
ATOM 709 C C . PRO A 1 86 ? 11.021 -8.564 2.383 1.00 86.31 86 PRO A C 1
ATOM 711 O O . PRO A 1 86 ? 10.167 -7.995 3.062 1.00 86.31 86 PRO A O 1
ATOM 714 N N . ASP A 1 87 ? 12.317 -8.569 2.712 1.00 88.75 87 ASP A N 1
ATOM 715 C CA . ASP A 1 87 ? 12.870 -7.921 3.904 1.00 88.75 87 ASP A CA 1
ATOM 716 C C . ASP A 1 87 ? 12.555 -6.427 3.968 1.00 88.75 87 ASP A C 1
ATOM 718 O O . ASP A 1 87 ? 12.342 -5.896 5.058 1.00 88.75 87 ASP A O 1
ATOM 722 N N . ARG A 1 88 ? 12.448 -5.761 2.809 1.00 86.88 88 ARG A N 1
ATOM 723 C CA . ARG A 1 88 ? 12.072 -4.347 2.726 1.00 86.88 88 ARG A CA 1
ATOM 724 C C . ARG A 1 88 ? 10.719 -4.090 3.392 1.00 86.88 88 ARG A C 1
ATOM 726 O O . ARG A 1 88 ? 10.570 -3.093 4.085 1.00 86.88 88 ARG A O 1
ATOM 733 N N . PHE A 1 89 ? 9.768 -5.014 3.268 1.00 86.12 89 PHE A N 1
ATOM 734 C CA . PHE A 1 89 ? 8.405 -4.875 3.794 1.00 86.12 89 PHE A CA 1
ATOM 735 C C . PHE A 1 89 ? 8.234 -5.420 5.225 1.00 86.12 89 PHE A C 1
ATOM 737 O O . PHE A 1 89 ? 7.155 -5.314 5.817 1.00 86.12 89 PHE A O 1
ATOM 744 N N . LEU A 1 90 ? 9.288 -5.991 5.822 1.00 85.00 90 LEU A N 1
ATOM 745 C CA . LEU A 1 90 ? 9.258 -6.470 7.202 1.00 85.00 90 LEU A CA 1
ATOM 746 C C . LEU A 1 90 ? 9.382 -5.302 8.186 1.00 85.00 90 LEU A C 1
ATOM 748 O O . LEU A 1 90 ? 10.471 -4.827 8.497 1.00 85.00 90 LEU A O 1
ATOM 752 N N . ASN A 1 91 ? 8.253 -4.878 8.750 1.00 84.56 91 ASN A N 1
ATOM 753 C CA . ASN A 1 91 ? 8.221 -3.783 9.715 1.00 84.56 91 ASN A CA 1
ATOM 754 C C . ASN A 1 91 ? 8.004 -4.294 11.154 1.00 84.56 91 ASN A C 1
ATOM 756 O O . ASN A 1 91 ? 6.910 -4.713 11.547 1.00 84.56 91 ASN A O 1
ATOM 760 N N . THR A 1 92 ? 9.063 -4.251 11.967 1.00 84.44 92 THR A N 1
ATOM 761 C CA . THR A 1 92 ? 9.030 -4.682 13.375 1.00 84.44 92 THR A CA 1
ATOM 762 C C . THR A 1 92 ? 8.128 -3.803 14.239 1.00 84.44 92 THR A C 1
ATOM 764 O O . THR A 1 92 ? 7.450 -4.327 15.125 1.00 84.44 92 THR A O 1
ATOM 767 N N . THR A 1 93 ? 8.054 -2.503 13.952 1.00 86.00 93 THR A N 1
ATOM 768 C CA . THR A 1 93 ? 7.162 -1.558 14.635 1.00 86.00 93 THR A CA 1
ATOM 769 C C . THR A 1 93 ? 5.700 -1.916 14.388 1.00 86.00 93 THR A C 1
ATOM 771 O O . THR A 1 93 ? 4.940 -2.027 15.348 1.00 86.00 93 THR A O 1
ATOM 774 N N . LEU A 1 94 ? 5.307 -2.196 13.138 1.00 85.19 94 LEU A N 1
ATOM 775 C CA . LEU A 1 94 ? 3.942 -2.640 12.820 1.00 85.19 94 LEU A CA 1
ATOM 776 C C . LEU A 1 94 ? 3.597 -3.942 13.547 1.00 85.19 94 LEU A C 1
ATOM 778 O O . LEU A 1 94 ? 2.531 -4.052 14.147 1.00 85.19 94 LEU A O 1
ATOM 782 N N . LYS A 1 95 ? 4.532 -4.898 13.590 1.00 88.50 95 LYS A N 1
ATOM 783 C CA . LYS A 1 95 ? 4.349 -6.155 14.329 1.00 88.50 95 LYS A CA 1
ATOM 784 C C . LYS A 1 95 ? 4.155 -5.935 15.835 1.00 88.50 95 LYS A C 1
ATOM 786 O O . LYS A 1 95 ? 3.351 -6.631 16.452 1.00 88.50 95 LYS A O 1
ATOM 791 N N . GLN A 1 96 ? 4.893 -5.007 16.443 1.00 90.56 96 GLN A N 1
ATOM 792 C CA . GLN A 1 96 ? 4.741 -4.673 17.863 1.00 90.56 96 GLN A CA 1
ATOM 793 C C . GLN A 1 96 ? 3.422 -3.946 18.141 1.00 90.56 96 GLN A C 1
ATOM 795 O O . GLN A 1 96 ? 2.749 -4.269 19.118 1.00 90.56 96 GLN A O 1
ATOM 800 N N . SER A 1 97 ? 3.030 -3.008 17.280 1.00 90.31 97 SER A N 1
ATOM 801 C CA . SER A 1 97 ? 1.742 -2.316 17.375 1.00 90.31 97 SER A CA 1
ATOM 802 C C . SER A 1 97 ? 0.572 -3.291 17.253 1.00 90.31 97 SER A C 1
ATOM 804 O O . SER A 1 97 ? -0.328 -3.252 18.086 1.00 90.31 97 SER A O 1
ATOM 806 N N . ALA A 1 98 ? 0.636 -4.233 16.306 1.00 91.38 98 ALA A N 1
ATOM 807 C CA . ALA A 1 98 ? -0.360 -5.291 16.156 1.00 91.38 98 ALA A CA 1
ATOM 808 C C . ALA A 1 98 ? -0.539 -6.091 17.455 1.00 91.38 98 ALA A C 1
ATOM 810 O O . ALA A 1 98 ? -1.661 -6.280 17.919 1.00 91.38 98 ALA A O 1
ATOM 811 N N . ARG A 1 99 ? 0.570 -6.497 18.092 1.00 92.94 99 ARG A N 1
ATOM 812 C CA . ARG A 1 99 ? 0.535 -7.221 19.375 1.00 92.94 99 ARG A CA 1
ATOM 813 C C . ARG A 1 99 ? -0.154 -6.425 20.476 1.00 92.94 99 ARG A C 1
ATOM 815 O O . ARG A 1 99 ? -1.006 -6.981 21.154 1.00 92.94 99 ARG A O 1
ATOM 822 N N . LYS A 1 100 ? 0.158 -5.134 20.614 1.00 94.06 100 LYS A N 1
ATOM 823 C CA . LYS A 1 100 ? -0.473 -4.271 21.625 1.00 94.06 100 LYS A CA 1
ATOM 824 C C . LYS A 1 100 ? -1.989 -4.187 21.448 1.00 94.06 100 LYS A C 1
ATOM 826 O O . LYS A 1 100 ? -2.715 -4.259 22.432 1.00 94.06 100 LYS A O 1
ATOM 831 N N . VAL A 1 101 ? -2.468 -4.059 20.207 1.00 92.81 101 VAL A N 1
ATOM 832 C CA . VAL A 1 101 ? -3.913 -4.023 19.921 1.00 92.81 101 VAL A CA 1
ATOM 833 C C . VAL A 1 101 ? -4.561 -5.367 20.254 1.00 92.81 101 VAL A C 1
ATOM 835 O O . VAL A 1 101 ? -5.604 -5.396 20.896 1.00 92.81 101 VAL A O 1
ATOM 838 N N . MET A 1 102 ? -3.927 -6.481 19.885 1.00 93.94 102 MET A N 1
ATOM 839 C CA . MET A 1 102 ? -4.428 -7.819 20.224 1.00 93.94 102 MET A CA 1
ATOM 840 C C . MET A 1 102 ? -4.490 -8.053 21.740 1.00 93.94 102 MET A C 1
ATOM 842 O O . MET A 1 102 ? -5.467 -8.602 22.236 1.00 93.94 102 MET A O 1
ATOM 846 N N . GLU A 1 103 ? -3.471 -7.615 22.482 1.00 95.44 103 GLU A N 1
ATOM 847 C CA . GLU A 1 103 ? -3.413 -7.725 23.947 1.00 95.44 103 GLU A CA 1
ATOM 848 C C . GLU A 1 103 ? -4.487 -6.871 24.640 1.00 95.44 103 GLU A C 1
ATOM 850 O O . GLU A 1 103 ? -5.033 -7.287 25.659 1.00 95.44 103 GLU A O 1
ATOM 855 N N . ALA A 1 104 ? -4.824 -5.705 24.080 1.00 93.25 104 ALA A N 1
ATOM 856 C CA . ALA A 1 104 ? -5.897 -4.847 24.584 1.00 93.25 104 ALA A CA 1
ATOM 857 C C . ALA A 1 104 ? -7.310 -5.388 24.281 1.00 93.25 104 ALA A C 1
ATOM 859 O O . ALA A 1 104 ? -8.272 -4.979 24.931 1.00 93.25 104 ALA A O 1
ATOM 860 N N . HIS A 1 105 ? -7.438 -6.303 23.315 1.00 93.19 105 HIS A N 1
ATOM 861 C CA . HIS A 1 105 ? -8.712 -6.822 22.813 1.00 93.19 105 HIS A CA 1
ATOM 862 C C . HIS A 1 105 ? -8.706 -8.363 22.681 1.00 93.19 105 HIS A C 1
ATOM 864 O O . HIS A 1 105 ? -8.872 -8.887 21.577 1.00 93.19 105 HIS A O 1
ATOM 870 N N . PRO A 1 106 ? -8.529 -9.114 23.788 1.00 94.56 106 PRO A N 1
ATOM 871 C CA . PRO A 1 106 ? -8.336 -10.569 23.748 1.00 94.56 106 PRO A CA 1
ATOM 872 C C . PRO A 1 106 ? -9.568 -11.354 23.270 1.00 94.56 106 PRO A C 1
ATOM 874 O O . PRO A 1 106 ? -9.422 -12.458 22.751 1.00 94.56 106 PRO A O 1
ATOM 877 N N . ASP A 1 107 ? -10.765 -10.782 23.424 1.00 94.12 107 ASP A N 1
ATOM 878 C CA . ASP A 1 107 ? -12.043 -11.405 23.051 1.00 94.12 107 ASP A CA 1
ATOM 879 C C . ASP A 1 107 ? -12.539 -10.982 21.652 1.00 94.12 107 ASP A C 1
ATOM 881 O O . ASP A 1 107 ? -13.639 -11.350 21.232 1.00 94.12 107 ASP A O 1
ATOM 885 N N . SER A 1 108 ? -11.747 -10.190 20.923 1.00 93.62 108 SER A N 1
ATOM 886 C CA . SER A 1 108 ? -12.082 -9.677 19.592 1.00 93.62 108 SER A CA 1
ATOM 887 C C . SER A 1 108 ? -11.444 -10.513 18.482 1.00 93.62 108 SER A C 1
ATOM 889 O O . SER A 1 108 ? -10.370 -11.091 18.634 1.00 93.62 108 SER A O 1
ATOM 891 N N . PHE A 1 109 ? -12.064 -10.524 17.302 1.00 93.25 109 PHE A N 1
ATOM 892 C CA . PHE A 1 109 ? -11.417 -11.041 16.097 1.00 93.25 109 PHE A CA 1
ATOM 893 C C . PHE A 1 109 ? -10.364 -10.050 15.587 1.00 93.25 109 PHE A C 1
ATOM 895 O O . PHE A 1 109 ? -10.681 -8.899 15.280 1.00 93.25 109 PHE A O 1
ATOM 902 N N . SER A 1 110 ? -9.123 -10.509 15.443 1.00 92.56 110 SER A N 1
ATOM 903 C CA . SER A 1 110 ? -8.029 -9.720 14.869 1.00 92.56 110 SER A CA 1
ATOM 904 C C . SER A 1 110 ? -8.083 -9.725 13.344 1.00 92.56 110 SER A C 1
ATOM 906 O O . SER A 1 110 ? -8.030 -10.783 12.717 1.00 92.56 110 SER A O 1
ATOM 908 N N . ILE A 1 111 ? -8.132 -8.538 12.743 1.00 91.00 111 ILE A N 1
ATOM 909 C CA . ILE A 1 111 ? -8.107 -8.343 11.293 1.00 91.00 111 ILE A CA 1
ATOM 910 C C . ILE A 1 111 ? -6.760 -7.745 10.900 1.00 91.00 111 ILE A C 1
ATOM 912 O O . ILE A 1 111 ? -6.417 -6.643 11.326 1.00 91.00 111 ILE A O 1
ATOM 916 N N . VAL A 1 112 ? -6.021 -8.464 10.057 1.00 88.56 112 VAL A N 1
ATOM 917 C CA . VAL A 1 112 ? -4.795 -7.973 9.419 1.00 88.56 112 VAL A CA 1
ATOM 918 C C . VAL A 1 112 ? -5.112 -7.664 7.962 1.00 88.56 112 VAL A C 1
ATOM 920 O O . VAL A 1 112 ? -5.576 -8.539 7.232 1.00 88.56 112 VAL A O 1
ATOM 923 N N . GLY A 1 113 ? -4.840 -6.436 7.531 1.00 84.75 113 GLY A N 1
ATOM 924 C CA . GLY A 1 113 ? -4.905 -6.079 6.118 1.00 84.75 113 GLY A CA 1
ATOM 925 C C . GLY A 1 113 ? -3.734 -6.692 5.352 1.00 84.75 113 GLY A C 1
ATOM 926 O O . GLY A 1 113 ? -2.576 -6.340 5.595 1.00 84.75 113 GLY A O 1
ATOM 927 N N . ALA A 1 114 ? -4.025 -7.586 4.409 1.00 78.19 114 ALA A N 1
ATOM 928 C CA . ALA A 1 114 ? -3.116 -7.804 3.293 1.00 78.19 114 ALA A CA 1
ATOM 929 C C . ALA A 1 114 ? -3.227 -6.572 2.388 1.00 78.19 114 ALA A C 1
ATOM 931 O O . ALA A 1 114 ? -4.335 -6.086 2.166 1.00 78.19 114 ALA A O 1
ATOM 932 N N . GLY A 1 115 ? -2.092 -6.021 1.962 1.00 78.75 115 GLY A N 1
ATOM 933 C CA . GLY A 1 115 ? -2.057 -4.840 1.109 1.00 78.75 115 GLY A CA 1
ATOM 934 C C . GLY A 1 115 ? -2.608 -5.117 -0.291 1.00 78.75 115 GLY A C 1
ATOM 935 O O . GLY A 1 115 ? -3.622 -5.779 -0.490 1.00 78.75 115 GLY A O 1
ATOM 936 N N . TRP A 1 116 ? -1.932 -4.574 -1.289 1.00 79.00 116 TRP A N 1
ATOM 937 C CA . TRP A 1 116 ? -2.393 -4.641 -2.671 1.00 79.00 116 TRP A CA 1
ATOM 938 C C . TRP A 1 116 ? -2.215 -6.051 -3.250 1.00 79.00 116 TRP A C 1
ATOM 940 O O . TRP A 1 116 ? -1.228 -6.727 -2.952 1.00 79.00 116 TRP A O 1
ATOM 950 N N . GLY A 1 117 ? -3.184 -6.500 -4.052 1.00 85.00 117 GLY A N 1
ATOM 951 C CA . GLY A 1 117 ? -3.141 -7.788 -4.732 1.00 85.00 117 GLY A CA 1
ATOM 952 C C . GLY A 1 117 ? -2.264 -7.756 -5.983 1.00 85.00 117 GLY A C 1
ATOM 953 O O . GLY A 1 117 ? -1.665 -6.740 -6.337 1.00 85.00 117 GLY A O 1
ATOM 954 N N . LEU A 1 118 ? -2.185 -8.892 -6.680 1.00 88.38 118 LEU A N 1
ATOM 955 C CA . LEU A 1 118 ? -1.365 -9.013 -7.892 1.00 88.38 118 LEU A CA 1
ATOM 956 C C . LEU A 1 118 ? -1.840 -8.098 -9.023 1.00 88.38 118 LEU A C 1
ATOM 958 O O . LEU A 1 118 ? -1.011 -7.541 -9.736 1.00 88.38 118 LEU A O 1
ATOM 962 N N . PHE A 1 119 ? -3.155 -7.923 -9.172 1.00 90.75 119 PHE A N 1
ATOM 963 C CA . PHE A 1 119 ? -3.702 -7.007 -10.169 1.00 90.75 119 PHE A CA 1
ATOM 964 C C . PHE A 1 119 ? -3.301 -5.563 -9.866 1.00 90.75 119 PHE A C 1
ATOM 966 O O . PHE A 1 119 ? -2.893 -4.828 -10.759 1.00 90.75 119 PHE A O 1
ATOM 973 N N . GLU A 1 120 ? -3.361 -5.147 -8.602 1.00 90.88 120 GLU A N 1
ATOM 974 C CA . GLU A 1 120 ? -2.979 -3.790 -8.252 1.00 90.88 120 GLU A CA 1
ATOM 975 C C . GLU A 1 120 ? -1.468 -3.549 -8.348 1.00 90.88 120 GLU A C 1
ATOM 977 O O . GLU A 1 120 ? -1.028 -2.455 -8.705 1.00 90.88 120 GLU A O 1
ATOM 982 N N . LEU A 1 121 ? -0.665 -4.581 -8.084 1.00 90.62 121 LEU A N 1
ATOM 983 C CA . LEU A 1 121 ? 0.775 -4.535 -8.306 1.00 90.62 121 LEU A CA 1
ATOM 984 C C . LEU A 1 121 ? 1.131 -4.479 -9.795 1.00 90.62 121 LEU A C 1
ATOM 986 O O . LEU A 1 121 ? 2.063 -3.757 -10.144 1.00 90.62 121 LEU A O 1
ATOM 990 N N . SER A 1 122 ? 0.397 -5.171 -10.676 1.00 92.94 122 SER A N 1
ATOM 991 C CA . SER A 1 122 ? 0.707 -5.186 -12.112 1.00 92.94 122 SER A CA 1
ATOM 992 C C . SER A 1 122 ? 0.582 -3.795 -12.729 1.00 92.94 122 SER A C 1
ATOM 994 O O . SER A 1 122 ? 1.521 -3.311 -13.364 1.00 92.94 122 SER A O 1
ATOM 996 N N . TRP A 1 123 ? -0.520 -3.084 -12.474 1.00 93.00 123 TRP A N 1
ATOM 997 C CA . TRP A 1 123 ? -0.664 -1.727 -12.993 1.00 93.00 123 TRP A CA 1
ATOM 998 C C . TRP A 1 123 ? 0.211 -0.708 -12.269 1.00 93.00 123 TRP A C 1
ATOM 1000 O O . TRP A 1 123 ? 0.565 0.309 -12.864 1.00 93.00 123 TRP A O 1
ATOM 1010 N N . ARG A 1 124 ? 0.615 -0.965 -11.023 1.00 92.56 124 ARG A N 1
ATOM 1011 C CA . ARG A 1 124 ? 1.594 -0.119 -10.333 1.00 92.56 124 ARG A CA 1
ATOM 1012 C C . ARG A 1 124 ? 2.962 -0.167 -11.010 1.00 92.56 124 ARG A C 1
ATOM 1014 O O . ARG A 1 124 ? 3.582 0.877 -11.191 1.00 92.56 124 ARG A O 1
ATOM 1021 N N . ILE A 1 125 ? 3.429 -1.357 -11.391 1.00 95.00 125 ILE A N 1
ATOM 1022 C CA . ILE A 1 125 ? 4.754 -1.505 -12.007 1.00 95.00 125 ILE A CA 1
ATOM 1023 C C . ILE A 1 125 ? 4.758 -1.159 -13.498 1.00 95.00 125 ILE A C 1
ATOM 1025 O O . ILE A 1 125 ? 5.771 -0.689 -14.002 1.00 95.00 125 ILE A O 1
ATOM 1029 N N . ARG A 1 126 ? 3.638 -1.352 -14.202 1.00 95.75 126 ARG A N 1
ATOM 1030 C CA . ARG A 1 126 ? 3.547 -1.189 -15.662 1.00 95.75 126 ARG A CA 1
ATOM 1031 C C . ARG A 1 126 ? 2.823 0.087 -16.113 1.00 95.75 126 ARG A C 1
ATOM 1033 O O . ARG A 1 126 ? 3.026 0.558 -17.232 1.00 95.75 126 ARG A O 1
ATOM 1040 N N . GLY A 1 127 ? 2.026 0.682 -15.228 1.00 95.69 127 GLY A N 1
ATOM 1041 C CA . GLY A 1 127 ? 1.053 1.731 -15.537 1.00 95.69 127 GLY A CA 1
ATOM 1042 C C . GLY A 1 127 ? -0.305 1.128 -15.903 1.00 95.69 127 GLY A C 1
ATOM 1043 O O . GLY A 1 127 ? -0.363 0.082 -16.541 1.00 95.69 127 GLY A O 1
ATOM 1044 N N . PHE A 1 128 ? -1.405 1.778 -15.509 1.00 94.75 128 PHE A N 1
ATOM 1045 C CA . PHE A 1 128 ? -2.763 1.235 -15.682 1.00 94.75 128 PHE A CA 1
ATOM 1046 C C . PHE A 1 128 ? -3.133 0.965 -17.138 1.00 94.75 128 PHE A C 1
ATOM 1048 O O . PHE A 1 128 ? -3.545 -0.142 -17.466 1.00 94.75 128 PHE A O 1
ATOM 1055 N N . GLU A 1 129 ? -2.930 1.944 -18.017 1.00 95.00 129 GLU A N 1
ATOM 1056 C CA . GLU A 1 129 ? -3.206 1.786 -19.447 1.00 95.00 129 GLU A CA 1
ATOM 1057 C C . GLU A 1 129 ? -2.371 0.658 -20.060 1.00 95.00 129 GLU A C 1
ATOM 1059 O O . GLU A 1 129 ? -2.913 -0.253 -20.679 1.00 95.00 129 GLU A O 1
ATOM 1064 N N . ASN A 1 130 ? -1.063 0.675 -19.817 1.00 95.75 130 ASN A N 1
ATOM 1065 C CA . ASN A 1 130 ? -0.148 -0.330 -20.338 1.00 95.75 130 ASN A CA 1
ATOM 1066 C C . ASN A 1 130 ? -0.467 -1.740 -19.824 1.00 95.75 130 ASN A C 1
ATOM 1068 O O . ASN A 1 130 ? -0.491 -2.670 -20.615 1.00 95.75 130 ASN A O 1
ATOM 1072 N N . ALA A 1 131 ? -0.758 -1.902 -18.531 1.00 95.44 131 ALA A N 1
ATOM 1073 C CA . ALA A 1 131 ? -1.107 -3.201 -17.958 1.00 95.44 131 ALA A CA 1
ATOM 1074 C C . ALA A 1 131 ? -2.387 -3.779 -18.578 1.00 95.44 131 ALA A C 1
ATOM 1076 O O . ALA A 1 131 ? -2.477 -4.984 -18.800 1.00 95.44 131 ALA A O 1
ATOM 1077 N N . LEU A 1 132 ? -3.372 -2.927 -18.884 1.00 95.56 132 LEU A N 1
ATOM 1078 C CA . LEU A 1 132 ? -4.585 -3.352 -19.583 1.00 95.56 132 LEU A CA 1
ATOM 1079 C C . LEU A 1 132 ? -4.315 -3.698 -21.050 1.00 95.56 132 LEU A C 1
ATOM 1081 O O . LEU A 1 132 ? -4.887 -4.662 -21.552 1.00 95.56 132 LEU A O 1
ATOM 1085 N N . MET A 1 133 ? -3.453 -2.940 -21.732 1.00 96.00 133 MET A N 1
ATOM 1086 C CA . MET A 1 133 ? -3.044 -3.254 -23.103 1.00 96.00 133 MET A CA 1
ATOM 1087 C C . MET A 1 133 ? -2.289 -4.584 -23.170 1.00 96.00 133 MET A C 1
ATOM 1089 O O . MET A 1 133 ? -2.616 -5.418 -24.013 1.00 96.00 133 MET A O 1
ATOM 1093 N N . ASP A 1 134 ? -1.347 -4.812 -22.255 1.00 94.50 134 ASP A N 1
ATOM 1094 C CA . ASP A 1 134 ? -0.594 -6.062 -22.159 1.00 94.50 134 ASP A CA 1
ATOM 1095 C C . ASP A 1 134 ? -1.549 -7.249 -21.928 1.00 94.50 134 ASP A C 1
ATOM 1097 O O . ASP A 1 134 ? -1.464 -8.237 -22.647 1.00 94.50 134 ASP A O 1
ATOM 1101 N N . ALA A 1 135 ? -2.540 -7.115 -21.035 1.00 93.75 135 ALA A N 1
ATOM 1102 C CA . ALA A 1 135 ? -3.542 -8.158 -20.776 1.00 93.75 135 ALA A CA 1
ATOM 1103 C C . ALA A 1 135 ? -4.453 -8.481 -21.980 1.00 93.75 135 ALA A C 1
ATOM 1105 O O . ALA A 1 135 ? -5.073 -9.542 -22.019 1.00 93.75 135 ALA A O 1
ATOM 1106 N N . ILE A 1 136 ? -4.582 -7.572 -22.954 1.00 94.94 136 ILE A N 1
ATOM 1107 C CA . ILE A 1 136 ? -5.321 -7.830 -24.202 1.00 94.94 136 ILE A CA 1
ATOM 1108 C C . ILE A 1 136 ? -4.440 -8.576 -25.210 1.00 94.94 136 ILE A C 1
ATOM 1110 O O . ILE A 1 136 ? -4.936 -9.455 -25.917 1.00 94.94 136 ILE A O 1
ATOM 1114 N N . VAL A 1 137 ? -3.163 -8.199 -25.320 1.00 94.19 137 VAL A N 1
ATOM 1115 C CA . VAL A 1 137 ? -2.226 -8.806 -26.279 1.00 94.19 137 VAL A CA 1
ATOM 1116 C C . VAL A 1 137 ? -1.777 -10.194 -25.806 1.00 94.19 137 VAL A C 1
ATOM 1118 O O . VAL A 1 137 ? -1.684 -11.108 -26.626 1.00 94.19 137 VAL A O 1
ATOM 1121 N N . GLU A 1 138 ? -1.558 -10.361 -24.500 1.00 88.94 138 GLU A N 1
ATOM 1122 C CA . GLU A 1 138 ? -1.089 -11.587 -23.841 1.00 88.94 138 GLU A CA 1
ATOM 1123 C C . GLU A 1 138 ? -1.905 -11.864 -22.550 1.00 88.94 138 GLU A C 1
ATOM 1125 O O . GLU A 1 138 ? -1.485 -11.465 -21.462 1.00 88.94 138 GLU A O 1
ATOM 1130 N N . PRO A 1 139 ? -3.091 -12.498 -22.656 1.00 81.38 139 PRO A N 1
ATOM 1131 C CA . PRO A 1 139 ? -4.011 -12.720 -21.530 1.00 81.38 139 PRO A CA 1
ATOM 1132 C C . PRO A 1 139 ? -3.610 -13.841 -20.558 1.00 81.38 139 PRO A C 1
ATOM 1134 O O . PRO A 1 139 ? -3.021 -14.855 -21.003 1.00 81.38 139 PRO A O 1
#

Sequence (139 aa):
MPYSLAFDDGTDTMLDDYYGSPAWRERLIAYMVNVGGVDTIQHEPVDDIHERDAFGGLWRLDRRPWHLERPPLQEPSFDNYDFPTPDRFLNTTLKQSARKVMEAHPDSFSIVGAGWGLFELSWRIRGFENALMDAIVEP

Secondary structure (DSSP, 8-state):
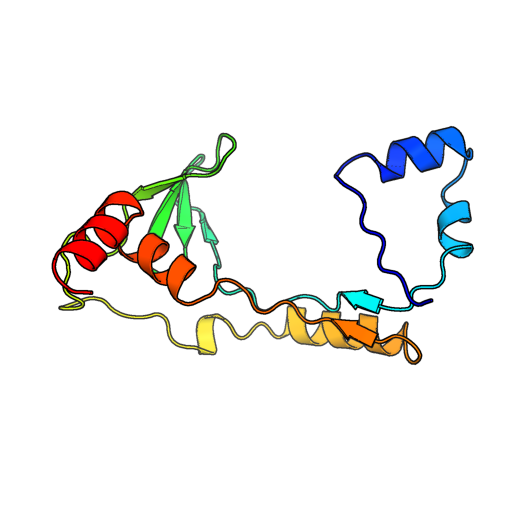--------TTHHHHHHHHHTSGGGGGGS--SEEEEEE---S-EEE-SSSEEEETT--EEE-SSSSPEEEE-S-SSS--TT--PPPGGGG--HHHHHHHHHHHHH-TTSEEEEE----HHHHHHHHH-HHHHHHHHHH--